Protein AF-A0A821CZV8-F1 (afdb_monomer_lite)

Sequence (102 aa):
IKAIRKKMVEIMTRDIAGSELKEVVNKLVPNSIGAEIEKACRSIYPLQNVNIRKVKVIKKPKFDVARLMEMHGESYSSVTVDDKGQRVERADGYEPPVQTSV

pLDDT: mean 80.22, std 18.53, range [39.25, 95.81]

Radius of gyration: 20.51 Å; chains: 1; bounding box: 50×30×46 Å

Secondary structure (DSSP, 8-state):
-HHHHHHHHHHHHHHHTT--HHHHHHHHTTTHHHHHHHHHHTTT----S--------SSPPPP-HHHHHHHHHTS-S--EE-TTS-EE---TT-PPPP----

Foldseek 3Di:
DVVLVVLLVVLVCVLPVPDDPLSVVVCQVVVVSQVVSQVVCVVPPHDDDRHDPDDDDPDDDPDDPVVVCVSVVVPDPQQPQDVVGDGDRDDDPDDDPDDDDD

Structure (mmCIF, N/CA/C/O backbone):
data_AF-A0A821CZV8-F1
#
_entry.id   AF-A0A821CZV8-F1
#
loop_
_atom_site.group_PDB
_atom_site.id
_atom_site.type_symbol
_atom_site.label_atom_id
_atom_site.label_alt_id
_atom_site.label_comp_id
_atom_site.label_asym_id
_atom_site.label_entity_id
_atom_site.label_seq_id
_atom_site.pdbx_PDB_ins_code
_atom_site.Cartn_x
_atom_site.Cartn_y
_atom_site.Cartn_z
_atom_site.occupancy
_atom_site.B_iso_or_equiv
_atom_site.auth_seq_id
_atom_site.auth_comp_id
_atom_site.auth_asym_id
_atom_site.auth_atom_id
_atom_site.pdbx_PDB_model_num
ATOM 1 N N . ILE A 1 1 ? -9.507 -5.706 18.336 1.00 88.38 1 ILE A N 1
ATOM 2 C CA . ILE A 1 1 ? -8.407 -6.254 17.487 1.00 88.38 1 ILE A CA 1
ATOM 3 C C . ILE A 1 1 ? -8.884 -6.716 16.102 1.00 88.38 1 ILE A C 1
ATOM 5 O O . ILE A 1 1 ? -8.346 -6.222 15.119 1.00 88.38 1 ILE A O 1
ATOM 9 N N . LYS A 1 2 ? -9.886 -7.610 15.976 1.00 95.44 2 LYS A N 1
ATOM 10 C CA . LYS A 1 2 ? -10.386 -8.077 14.657 1.00 95.44 2 LYS A CA 1
ATOM 11 C C . LYS A 1 2 ? -10.812 -6.927 13.727 1.00 95.44 2 LYS A C 1
ATOM 13 O O . LYS A 1 2 ? -10.418 -6.912 12.567 1.00 95.44 2 LYS A O 1
ATOM 18 N N . ALA A 1 3 ? -11.531 -5.936 14.259 1.00 94.88 3 ALA A N 1
ATOM 19 C CA . ALA A 1 3 ? -11.952 -4.753 13.505 1.00 94.88 3 ALA A CA 1
ATOM 20 C C . ALA A 1 3 ? -10.770 -3.909 12.983 1.00 94.88 3 ALA A C 1
ATOM 22 O O . ALA A 1 3 ? -10.791 -3.490 11.832 1.00 94.88 3 ALA A O 1
ATOM 23 N N . ILE A 1 4 ? -9.712 -3.733 13.788 1.00 94.88 4 ILE A N 1
ATOM 24 C CA . ILE A 1 4 ? -8.486 -3.016 13.386 1.00 94.88 4 ILE A CA 1
ATOM 25 C C . ILE A 1 4 ? -7.807 -3.756 12.231 1.00 94.88 4 ILE A C 1
ATOM 27 O O . ILE A 1 4 ? -7.544 -3.163 11.194 1.00 94.88 4 ILE A O 1
ATOM 31 N N . ARG A 1 5 ? -7.607 -5.077 12.364 1.00 95.06 5 ARG A N 1
ATOM 32 C CA . ARG A 1 5 ? -7.004 -5.900 11.302 1.00 95.06 5 ARG A CA 1
ATOM 33 C C . ARG A 1 5 ? -7.812 -5.853 10.004 1.00 95.06 5 ARG A C 1
ATOM 35 O O . ARG A 1 5 ? -7.222 -5.737 8.938 1.00 95.06 5 ARG A O 1
ATOM 42 N N . LYS A 1 6 ? -9.146 -5.898 10.095 1.00 95.81 6 LYS A N 1
ATOM 43 C CA . LYS A 1 6 ? -10.030 -5.760 8.929 1.00 95.81 6 LYS A CA 1
ATOM 44 C C . LYS A 1 6 ? -9.812 -4.414 8.230 1.00 95.81 6 LYS A C 1
ATOM 46 O O . LYS A 1 6 ? -9.600 -4.392 7.025 1.00 95.81 6 LYS A O 1
ATOM 51 N N . LYS A 1 7 ? -9.796 -3.317 8.994 1.00 95.06 7 LYS A N 1
ATOM 52 C CA . LYS A 1 7 ? -9.635 -1.959 8.456 1.00 95.06 7 LYS A CA 1
ATOM 53 C C . LYS A 1 7 ? -8.248 -1.723 7.848 1.00 95.06 7 LYS A C 1
ATOM 55 O O . LYS A 1 7 ? -8.146 -1.100 6.800 1.00 95.06 7 LYS A O 1
ATOM 60 N N . MET A 1 8 ? -7.197 -2.286 8.451 1.00 94.94 8 MET A N 1
ATOM 61 C CA . MET A 1 8 ? -5.840 -2.262 7.889 1.00 94.94 8 MET A CA 1
ATOM 62 C C . MET A 1 8 ? -5.785 -2.939 6.515 1.00 94.94 8 MET A C 1
ATOM 64 O O . MET A 1 8 ? -5.253 -2.364 5.573 1.00 94.94 8 MET A O 1
ATOM 68 N N . VAL A 1 9 ? -6.342 -4.150 6.389 1.00 95.62 9 VAL A N 1
ATOM 69 C CA . VAL A 1 9 ? -6.340 -4.896 5.117 1.00 95.62 9 VAL A CA 1
ATOM 70 C C . VAL A 1 9 ? -7.166 -4.182 4.053 1.00 95.62 9 VAL A C 1
ATOM 72 O O . VAL A 1 9 ? -6.757 -4.143 2.898 1.00 95.62 9 VAL A O 1
ATOM 75 N N . GLU A 1 10 ? -8.295 -3.591 4.431 1.00 95.50 10 GLU A N 1
ATOM 76 C CA . GLU A 1 10 ? -9.153 -2.847 3.510 1.00 95.50 10 GLU A CA 1
ATOM 77 C C . GLU A 1 10 ? -8.432 -1.640 2.891 1.00 95.50 10 GLU A C 1
ATOM 79 O O . GLU A 1 10 ? -8.422 -1.505 1.669 1.00 95.50 10 GLU A O 1
ATOM 84 N N . ILE A 1 11 ? -7.778 -0.812 3.715 1.00 95.00 11 ILE A N 1
ATOM 85 C CA . ILE A 1 11 ? -7.031 0.372 3.254 1.00 95.00 11 ILE A CA 1
ATOM 86 C C . ILE A 1 11 ? -5.831 -0.051 2.400 1.00 95.00 11 ILE A C 1
ATOM 88 O O . ILE A 1 11 ? -5.687 0.411 1.274 1.00 95.00 11 ILE A O 1
ATOM 92 N N . MET A 1 12 ? -5.028 -1.012 2.875 1.00 94.69 12 MET A N 1
ATOM 93 C CA . MET A 1 12 ? -3.880 -1.512 2.107 1.00 94.69 12 MET A CA 1
ATOM 94 C C . MET A 1 12 ? -4.294 -2.066 0.738 1.00 94.69 12 MET A C 1
ATOM 96 O O . MET A 1 12 ? -3.602 -1.851 -0.251 1.00 94.69 12 MET A O 1
ATOM 100 N N . THR A 1 13 ? -5.419 -2.783 0.669 1.00 94.62 13 THR A N 1
ATOM 101 C CA . THR A 1 13 ? -5.906 -3.356 -0.593 1.00 94.62 13 THR A CA 1
ATOM 102 C C . THR A 1 13 ? -6.391 -2.264 -1.538 1.00 94.62 13 THR A C 1
ATOM 104 O O . THR A 1 13 ? -6.057 -2.299 -2.719 1.00 94.62 13 THR A O 1
ATOM 107 N N . ARG A 1 14 ? -7.133 -1.278 -1.023 1.00 93.75 14 ARG A N 1
ATOM 108 C CA . ARG A 1 14 ? -7.634 -0.140 -1.803 1.00 93.75 14 ARG A CA 1
ATOM 109 C C . ARG A 1 14 ? -6.499 0.650 -2.453 1.00 93.75 14 ARG A C 1
ATOM 111 O O . ARG A 1 14 ? -6.585 0.961 -3.635 1.00 93.75 14 ARG A O 1
ATOM 118 N N . ASP A 1 15 ? -5.434 0.913 -1.702 1.00 90.56 15 ASP A N 1
ATOM 119 C CA . ASP A 1 15 ? -4.340 1.771 -2.163 1.00 90.56 15 ASP A CA 1
ATOM 120 C C . ASP A 1 15 ? -3.351 1.066 -3.092 1.00 90.56 15 ASP A C 1
ATOM 122 O O . ASP A 1 15 ? -2.653 1.737 -3.854 1.00 90.56 15 ASP A O 1
ATOM 126 N N . ILE A 1 16 ? -3.249 -0.264 -3.011 1.00 91.75 16 ILE A N 1
ATOM 127 C CA . ILE A 1 16 ? -2.255 -1.045 -3.760 1.00 91.75 16 ILE A CA 1
ATOM 128 C C . ILE A 1 16 ? -2.869 -1.728 -4.987 1.00 91.75 16 ILE A C 1
ATOM 130 O O . ILE A 1 16 ? -2.191 -1.840 -6.002 1.00 91.75 16 ILE A O 1
ATOM 134 N N . ALA A 1 17 ? -4.128 -2.180 -4.939 1.00 90.44 17 ALA A N 1
ATOM 135 C CA . ALA A 1 17 ? -4.691 -3.043 -5.986 1.00 90.44 17 ALA A CA 1
ATOM 136 C C . ALA A 1 17 ? -4.743 -2.399 -7.384 1.00 90.44 17 ALA A C 1
ATOM 138 O O . ALA A 1 17 ? -4.656 -3.119 -8.375 1.00 90.44 17 ALA A O 1
ATOM 139 N N . GLY A 1 18 ? -4.882 -1.073 -7.465 1.00 86.44 18 GLY A N 1
ATOM 140 C CA . GLY A 1 18 ? -4.909 -0.328 -8.729 1.00 86.44 18 GLY A CA 1
ATOM 141 C C . GLY A 1 18 ? -3.589 0.347 -9.105 1.00 86.44 18 GLY A C 1
ATOM 142 O O . GLY A 1 18 ? -3.516 0.949 -10.169 1.00 86.44 18 GLY A O 1
ATOM 143 N N . SER A 1 19 ? -2.570 0.275 -8.247 1.00 89.88 19 SER A N 1
ATOM 144 C CA . SER A 1 19 ? -1.328 1.027 -8.421 1.00 89.88 19 SER A CA 1
ATOM 145 C C . SER A 1 19 ? -0.224 0.187 -9.047 1.00 89.88 19 SER A C 1
ATOM 147 O O . SER A 1 19 ? -0.036 -0.989 -8.726 1.00 89.88 19 SER A O 1
ATOM 149 N N . GLU A 1 20 ? 0.566 0.824 -9.905 1.00 89.06 20 GLU A N 1
ATOM 150 C CA . GLU A 1 20 ? 1.782 0.228 -10.444 1.00 89.06 20 GLU A CA 1
ATOM 151 C C . GLU A 1 20 ? 2.939 0.287 -9.431 1.00 89.06 20 GLU A C 1
ATOM 153 O O . GLU A 1 20 ? 2.905 1.038 -8.455 1.00 89.06 20 GLU A O 1
ATOM 158 N N . LEU A 1 21 ? 4.005 -0.488 -9.657 1.00 87.69 21 LEU A N 1
ATOM 159 C CA . LEU A 1 21 ? 5.142 -0.592 -8.737 1.00 87.69 21 LEU A CA 1
ATOM 160 C C . LEU A 1 21 ? 5.762 0.775 -8.393 1.00 87.69 21 LEU A C 1
ATOM 162 O O . LEU A 1 21 ? 6.096 1.005 -7.232 1.00 87.69 21 LEU 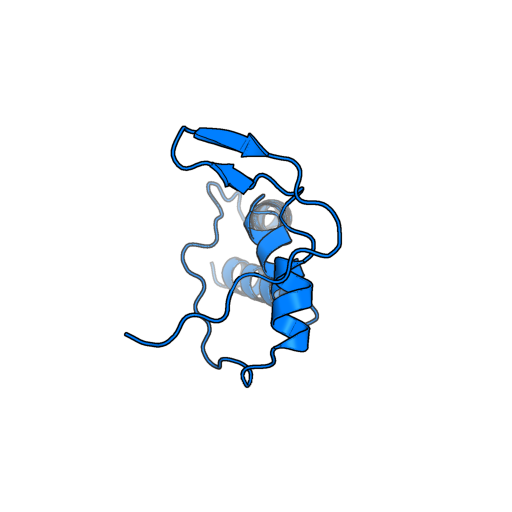A O 1
ATOM 166 N N . LYS A 1 22 ? 5.862 1.688 -9.367 1.00 87.50 22 LYS A N 1
ATOM 167 C CA . LYS A 1 22 ? 6.375 3.055 -9.174 1.00 87.50 22 LYS A CA 1
ATOM 168 C C . LYS A 1 22 ? 5.541 3.837 -8.155 1.00 87.50 22 LYS A C 1
ATOM 170 O O . LYS A 1 22 ? 6.076 4.394 -7.200 1.00 87.50 22 LYS A O 1
ATOM 175 N N . GLU A 1 23 ? 4.219 3.813 -8.301 1.00 90.38 23 GLU A N 1
ATOM 176 C CA . GLU A 1 23 ? 3.303 4.486 -7.378 1.00 90.38 23 GLU A CA 1
ATOM 177 C C . GLU A 1 23 ? 3.313 3.859 -5.984 1.00 90.38 23 GLU A C 1
ATOM 179 O O . GLU A 1 23 ? 3.267 4.573 -4.982 1.00 90.38 23 GLU A O 1
ATOM 184 N N . VAL A 1 24 ? 3.395 2.526 -5.904 1.00 91.69 24 VAL A N 1
ATOM 185 C CA . VAL A 1 24 ? 3.483 1.818 -4.622 1.00 91.69 24 VAL A CA 1
ATOM 186 C C . VAL A 1 24 ? 4.721 2.282 -3.856 1.00 91.69 24 VAL A C 1
ATOM 188 O O . VAL A 1 24 ? 4.615 2.611 -2.677 1.00 91.69 24 VAL A O 1
ATOM 191 N N . VAL A 1 25 ? 5.879 2.384 -4.514 1.00 90.56 25 VAL A N 1
ATOM 192 C CA . VAL A 1 25 ? 7.112 2.884 -3.885 1.00 90.56 25 VAL A CA 1
ATOM 193 C C . VAL A 1 25 ? 6.943 4.333 -3.414 1.00 90.56 25 VAL A C 1
ATOM 195 O O . VAL A 1 25 ? 7.278 4.637 -2.269 1.00 90.56 25 VAL A O 1
ATOM 198 N N . ASN A 1 26 ? 6.330 5.199 -4.226 1.00 91.56 26 ASN A N 1
ATOM 199 C CA . ASN A 1 26 ? 6.077 6.598 -3.863 1.00 91.56 26 ASN A CA 1
ATOM 200 C C . ASN A 1 26 ? 5.163 6.760 -2.636 1.00 91.56 26 ASN A C 1
ATOM 202 O O . ASN A 1 26 ? 5.308 7.727 -1.895 1.00 91.56 26 ASN A O 1
ATOM 206 N N . LYS A 1 27 ? 4.249 5.814 -2.380 1.00 92.62 27 LYS A N 1
ATOM 207 C CA . LYS A 1 27 ? 3.420 5.782 -1.158 1.00 92.62 27 LYS A CA 1
ATOM 208 C C . LYS A 1 27 ? 4.185 5.238 0.056 1.00 92.62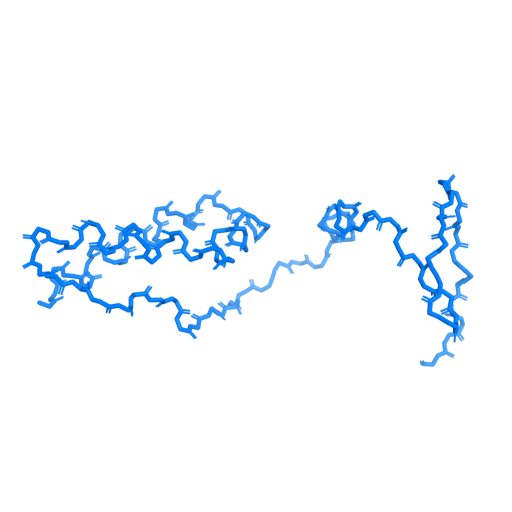 27 LYS A C 1
ATOM 210 O O . LYS A 1 27 ? 3.939 5.654 1.190 1.00 92.62 27 LYS A O 1
ATOM 215 N N . LEU A 1 28 ? 5.121 4.312 -0.168 1.00 92.88 28 LEU A N 1
ATOM 216 C CA . LEU A 1 28 ? 5.909 3.677 0.891 1.00 92.88 28 LEU A CA 1
ATOM 217 C C . LEU A 1 28 ? 6.987 4.598 1.474 1.00 92.88 28 LEU A C 1
ATOM 219 O O . LEU A 1 28 ? 7.184 4.567 2.686 1.00 92.88 28 LEU A O 1
ATOM 223 N N . VAL A 1 29 ? 7.649 5.424 0.654 1.00 91.06 29 VAL A N 1
ATOM 224 C CA . VAL A 1 29 ? 8.718 6.343 1.103 1.00 91.06 29 VAL A CA 1
ATOM 225 C C . VAL A 1 29 ? 8.253 7.290 2.224 1.00 91.06 29 VAL A C 1
ATOM 227 O O . VAL A 1 29 ? 8.898 7.315 3.271 1.00 91.06 29 VAL A O 1
ATOM 230 N N . PRO A 1 30 ? 7.128 8.017 2.085 1.00 93.44 30 PRO A N 1
ATOM 231 C CA . PRO A 1 30 ? 6.595 8.849 3.162 1.00 93.44 30 PRO A CA 1
ATOM 232 C C . PRO A 1 30 ? 5.713 8.076 4.160 1.00 93.44 30 PRO A C 1
ATOM 234 O O . PRO A 1 30 ? 5.159 8.687 5.069 1.00 93.44 30 PRO A O 1
ATOM 237 N N . ASN A 1 31 ? 5.540 6.756 4.003 1.00 92.44 31 ASN A N 1
ATOM 238 C CA . ASN A 1 31 ? 4.636 5.926 4.811 1.00 92.44 31 ASN A CA 1
ATOM 239 C C . ASN A 1 31 ? 3.178 6.450 4.855 1.00 92.44 31 ASN A C 1
ATOM 241 O O . ASN A 1 31 ? 2.530 6.437 5.906 1.00 92.44 31 ASN A O 1
ATOM 245 N N . SER A 1 32 ? 2.631 6.892 3.713 1.00 93.12 32 SER A N 1
ATOM 246 C CA . SER A 1 32 ? 1.283 7.489 3.642 1.00 93.12 32 SER A CA 1
ATOM 247 C C . SER A 1 32 ? 0.172 6.517 4.061 1.00 93.12 32 SER A C 1
ATOM 249 O O . SER A 1 32 ? -0.750 6.896 4.783 1.00 93.12 32 SER A O 1
ATOM 251 N N . ILE A 1 33 ? 0.313 5.239 3.695 1.00 94.31 33 ILE A N 1
ATOM 252 C CA . ILE A 1 33 ? -0.620 4.159 4.054 1.00 94.31 33 ILE A CA 1
ATOM 253 C C . ILE A 1 33 ? -0.672 3.967 5.580 1.00 94.31 33 ILE A C 1
ATOM 255 O O . ILE A 1 33 ? -1.742 3.776 6.158 1.00 94.31 33 ILE A O 1
ATOM 259 N N . GLY A 1 34 ? 0.480 4.037 6.259 1.00 94.56 34 GLY A N 1
ATOM 260 C CA . GLY A 1 34 ? 0.550 3.920 7.718 1.00 94.56 34 GLY A CA 1
ATOM 261 C C . GLY A 1 34 ? -0.195 5.055 8.423 1.00 94.56 34 GLY A C 1
ATOM 262 O O . GLY A 1 34 ? -0.980 4.801 9.339 1.00 94.56 34 GLY A O 1
ATOM 263 N N . ALA A 1 35 ? -0.017 6.286 7.935 1.00 93.81 35 ALA A N 1
ATOM 264 C CA . ALA A 1 35 ? -0.709 7.465 8.450 1.00 93.81 35 ALA A CA 1
ATOM 265 C C . ALA A 1 35 ? -2.234 7.397 8.230 1.00 93.81 35 ALA A C 1
ATOM 267 O O . ALA A 1 35 ? -3.014 7.744 9.123 1.00 93.81 35 ALA A O 1
ATOM 268 N N . GLU A 1 36 ? -2.686 6.902 7.073 1.00 94.38 36 GLU A N 1
ATOM 269 C CA . GLU A 1 36 ? -4.116 6.718 6.804 1.00 94.38 36 GLU A CA 1
ATOM 270 C C . GLU A 1 36 ? -4.741 5.662 7.726 1.00 94.38 36 GLU A C 1
ATOM 272 O O . GLU A 1 36 ? -5.823 5.879 8.283 1.00 94.38 36 GLU A O 1
ATOM 277 N N . ILE A 1 37 ? -4.040 4.549 7.964 1.00 95.69 37 ILE A N 1
ATOM 278 C CA . ILE A 1 37 ? -4.477 3.510 8.904 1.00 95.69 37 ILE A CA 1
ATOM 279 C C . ILE A 1 37 ? -4.615 4.073 10.322 1.00 95.69 37 ILE A C 1
ATOM 281 O O . ILE A 1 37 ? -5.607 3.777 10.996 1.00 95.69 37 ILE A O 1
ATOM 285 N N . GLU A 1 38 ? -3.657 4.882 10.781 1.00 94.94 38 GLU A N 1
ATOM 286 C CA . GLU A 1 38 ? -3.700 5.508 12.105 1.00 94.94 38 GLU A CA 1
ATOM 287 C C . GLU A 1 38 ? -4.940 6.401 12.253 1.00 94.94 38 GLU A C 1
ATOM 289 O O . GLU A 1 38 ? -5.722 6.244 13.199 1.00 94.94 38 GLU A O 1
ATOM 294 N N . LYS A 1 39 ? -5.191 7.267 11.262 1.00 94.00 39 LYS A N 1
ATOM 295 C CA . LYS A 1 39 ? -6.371 8.141 11.222 1.00 94.00 39 LYS A CA 1
ATOM 296 C C . LYS A 1 39 ? -7.674 7.339 11.209 1.00 94.00 39 LYS A C 1
ATOM 298 O O . LYS A 1 39 ? -8.588 7.623 11.983 1.00 94.00 39 LYS A O 1
ATOM 303 N N . ALA A 1 40 ? -7.766 6.319 10.359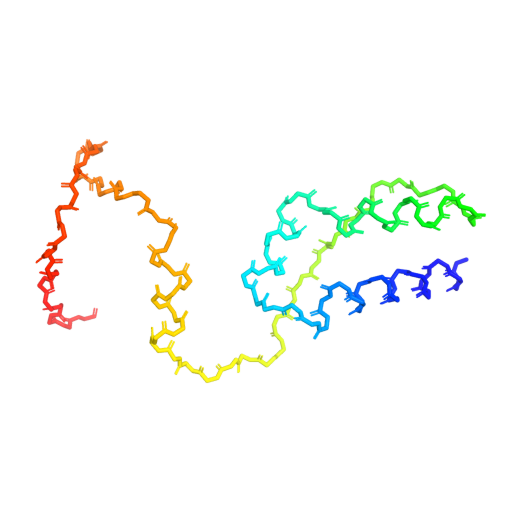 1.00 94.44 40 ALA A N 1
ATOM 304 C CA . ALA A 1 40 ? -8.978 5.526 10.183 1.00 94.44 40 ALA A CA 1
ATOM 305 C C . ALA A 1 40 ? -9.295 4.623 11.388 1.00 94.44 40 ALA A C 1
ATOM 307 O O . ALA A 1 40 ? -10.471 4.332 11.652 1.00 94.44 40 ALA A O 1
ATOM 308 N N . CYS A 1 41 ? -8.274 4.167 12.119 1.00 95.31 41 CYS A N 1
ATOM 309 C CA . CYS A 1 41 ? -8.431 3.309 13.293 1.00 95.31 41 CYS A CA 1
ATOM 310 C C . CYS A 1 41 ? -8.657 4.085 14.596 1.00 95.31 41 CYS A C 1
ATOM 312 O O . CYS A 1 41 ? -9.136 3.479 15.554 1.00 95.31 41 CYS A O 1
ATOM 314 N N . ARG A 1 42 ? -8.425 5.406 14.622 1.00 93.25 42 ARG A N 1
ATOM 315 C CA . ARG A 1 42 ? -8.598 6.264 15.811 1.00 93.25 42 ARG A CA 1
ATOM 316 C C . ARG A 1 42 ? -10.002 6.210 16.424 1.00 93.25 42 ARG A C 1
ATOM 318 O O . ARG A 1 42 ? -10.138 6.347 17.631 1.00 93.25 42 ARG A O 1
ATOM 325 N N . SER A 1 43 ? -11.029 5.939 15.612 1.00 92.69 43 SER A N 1
ATOM 326 C CA . SER A 1 43 ? -12.414 5.725 16.073 1.00 92.69 43 SER A CA 1
ATOM 327 C C . SER A 1 43 ? -12.622 4.412 16.841 1.00 92.69 43 SER A C 1
ATOM 329 O O . SER A 1 43 ? -13.613 4.286 17.552 1.00 92.69 43 SER A O 1
ATOM 331 N N . ILE A 1 44 ? -11.741 3.424 16.669 1.00 94.56 44 ILE A N 1
ATOM 332 C CA . ILE A 1 44 ? -11.827 2.115 17.331 1.00 94.56 44 ILE A CA 1
ATOM 333 C C . ILE A 1 44 ? -10.877 2.088 18.528 1.00 94.56 44 ILE A C 1
ATOM 335 O O . ILE A 1 44 ? -11.271 1.709 19.626 1.00 94.56 44 ILE A O 1
ATOM 339 N N . TYR A 1 45 ? -9.611 2.434 18.294 1.00 94.69 45 TYR A N 1
ATOM 340 C CA . TYR A 1 45 ? -8.567 2.470 19.309 1.00 94.69 45 TYR A CA 1
ATOM 341 C C . TYR A 1 45 ? -7.404 3.346 18.817 1.00 94.69 45 TYR A C 1
ATOM 343 O O . TYR A 1 45 ? -7.030 3.230 17.645 1.00 94.69 45 TYR A O 1
ATOM 351 N N . PRO A 1 46 ? -6.805 4.197 19.666 1.00 94.56 46 PRO A N 1
ATOM 352 C CA . PRO A 1 46 ? -5.645 4.991 19.276 1.00 94.56 46 PRO A CA 1
ATOM 353 C C . PRO A 1 46 ? -4.438 4.080 19.012 1.00 94.56 46 PRO A C 1
ATOM 355 O O . PRO A 1 46 ? -3.986 3.353 19.894 1.00 94.56 46 PRO A O 1
ATOM 358 N N . LEU A 1 47 ? -3.923 4.106 17.784 1.00 94.00 47 LEU A N 1
ATOM 359 C CA . LEU A 1 47 ? -2.713 3.382 17.396 1.00 94.00 47 LEU A CA 1
ATOM 360 C C . LEU A 1 47 ? -1.519 4.338 17.398 1.00 94.00 47 LEU A C 1
ATOM 362 O O . LEU A 1 47 ? -1.676 5.518 17.113 1.00 94.00 47 LEU A O 1
ATOM 366 N N . GLN A 1 48 ? -0.335 3.814 17.703 1.00 93.00 48 GLN A N 1
ATOM 367 C CA . GLN A 1 48 ? 0.940 4.522 17.591 1.00 93.00 48 GLN A CA 1
ATOM 368 C C . GLN A 1 48 ? 1.919 3.650 16.803 1.00 93.00 48 GLN A C 1
ATOM 370 O O . GLN A 1 48 ? 1.834 2.421 16.869 1.00 93.00 48 GLN A O 1
ATOM 375 N N . ASN A 1 49 ? 2.857 4.279 16.090 1.00 92.75 49 ASN A N 1
ATOM 376 C CA . ASN A 1 49 ? 3.916 3.605 15.328 1.00 92.75 49 ASN A CA 1
ATOM 377 C C . ASN A 1 49 ? 3.381 2.598 14.293 1.00 92.75 49 ASN A C 1
ATOM 379 O O . ASN A 1 49 ? 3.759 1.425 14.285 1.00 92.75 49 ASN A O 1
ATOM 383 N N . VAL A 1 50 ? 2.490 3.052 13.408 1.00 95.00 50 VAL A N 1
ATOM 384 C CA . VAL A 1 50 ? 1.954 2.223 12.320 1.00 95.00 50 VAL A CA 1
ATOM 385 C C . VAL A 1 50 ? 2.870 2.303 11.098 1.00 95.00 50 VAL A C 1
ATOM 387 O O . VAL A 1 50 ? 2.991 3.345 10.455 1.00 95.00 50 VAL A O 1
ATOM 390 N N . ASN A 1 51 ? 3.509 1.186 10.750 1.00 94.25 51 ASN A N 1
ATOM 391 C CA . ASN A 1 51 ? 4.389 1.087 9.588 1.00 94.25 51 ASN A CA 1
ATOM 392 C C . ASN A 1 51 ? 4.226 -0.242 8.837 1.00 94.25 51 ASN A C 1
ATOM 394 O O . ASN A 1 51 ? 3.753 -1.251 9.368 1.00 94.25 51 ASN A O 1
ATOM 398 N N . ILE A 1 52 ? 4.648 -0.246 7.572 1.00 94.50 52 ILE A N 1
ATOM 399 C CA . ILE A 1 52 ? 4.739 -1.466 6.771 1.00 94.50 52 ILE A CA 1
ATOM 400 C C . ILE A 1 52 ? 6.095 -2.113 7.044 1.00 94.50 52 ILE A C 1
ATOM 402 O O . ILE A 1 52 ? 7.136 -1.641 6.599 1.00 94.50 52 ILE A O 1
ATOM 406 N N . ARG A 1 53 ? 6.087 -3.220 7.792 1.00 94.19 53 ARG A N 1
ATOM 407 C CA . ARG A 1 53 ? 7.325 -3.877 8.240 1.00 94.19 53 ARG A CA 1
ATOM 408 C C . ARG A 1 53 ? 8.046 -4.665 7.144 1.00 94.19 53 ARG A C 1
ATOM 410 O O . ARG A 1 53 ? 9.257 -4.849 7.220 1.00 94.19 53 ARG A O 1
ATOM 417 N N . LYS A 1 54 ? 7.310 -5.201 6.168 1.00 93.25 54 LYS A N 1
ATOM 418 C CA . LYS A 1 54 ? 7.877 -6.012 5.086 1.00 93.25 54 LYS A CA 1
ATOM 419 C C . LYS A 1 54 ? 6.973 -5.987 3.863 1.00 93.25 54 LYS A C 1
ATOM 421 O O . LYS A 1 54 ? 5.788 -6.286 3.973 1.00 93.25 54 LYS A O 1
ATOM 426 N N . VAL A 1 55 ? 7.564 -5.730 2.702 1.00 92.94 55 VAL A N 1
ATOM 427 C CA . VAL A 1 55 ? 6.929 -5.912 1.393 1.00 92.94 55 VAL A CA 1
ATOM 428 C C . VAL A 1 55 ? 7.669 -7.030 0.666 1.00 92.94 55 VAL A C 1
ATOM 430 O O . VAL A 1 55 ? 8.897 -7.089 0.692 1.00 92.94 55 VAL A O 1
ATOM 433 N N . LYS A 1 56 ? 6.930 -7.962 0.057 1.00 93.12 56 LYS A N 1
ATOM 434 C CA . LYS A 1 56 ? 7.500 -9.059 -0.732 1.00 93.12 56 LYS A CA 1
ATOM 435 C C . LYS A 1 56 ? 6.804 -9.124 -2.082 1.00 93.12 56 LYS A C 1
ATOM 437 O O . LYS A 1 56 ? 5.586 -9.253 -2.143 1.00 93.12 56 LYS A O 1
ATOM 442 N N . VAL A 1 57 ? 7.590 -9.117 -3.152 1.00 91.81 57 VAL A N 1
ATOM 443 C CA . VAL A 1 57 ? 7.094 -9.422 -4.495 1.00 91.81 57 VAL A CA 1
ATOM 444 C C . VAL A 1 57 ? 6.935 -10.937 -4.607 1.00 91.81 57 VAL A C 1
ATOM 446 O O . VAL A 1 57 ? 7.914 -11.674 -4.490 1.00 91.81 57 VAL A O 1
ATOM 449 N N . ILE A 1 58 ? 5.699 -11.408 -4.782 1.00 91.38 58 ILE A N 1
ATOM 450 C CA . ILE A 1 58 ? 5.399 -12.844 -4.909 1.00 91.38 58 ILE A CA 1
ATOM 451 C C . ILE A 1 58 ? 5.652 -13.305 -6.343 1.00 91.38 58 ILE A C 1
ATOM 453 O O . ILE A 1 58 ? 6.373 -14.273 -6.570 1.00 91.38 58 ILE A O 1
ATOM 457 N N . LYS A 1 59 ? 5.082 -12.585 -7.311 1.00 90.94 59 LYS A N 1
ATOM 458 C CA . LYS A 1 59 ? 5.208 -12.871 -8.736 1.00 90.94 59 LYS A CA 1
ATOM 459 C C . LYS A 1 59 ? 5.849 -11.673 -9.414 1.00 90.94 59 LYS A C 1
ATOM 461 O O . LYS A 1 59 ? 5.283 -10.584 -9.407 1.00 90.94 59 LYS A O 1
ATOM 466 N N . LYS A 1 60 ? 7.043 -11.877 -9.966 1.00 86.31 60 LYS A N 1
ATOM 467 C CA . LYS A 1 60 ? 7.704 -10.856 -10.778 1.00 86.31 60 LYS A CA 1
ATOM 468 C C . LYS A 1 60 ? 7.040 -10.823 -12.161 1.00 86.31 60 LYS A C 1
ATOM 470 O O . LYS A 1 60 ? 6.740 -11.898 -12.693 1.00 86.31 60 LYS A O 1
ATOM 475 N N . PRO A 1 61 ? 6.778 -9.637 -12.735 1.00 87.31 61 PRO A N 1
ATOM 476 C CA . PRO A 1 61 ? 6.365 -9.544 -14.129 1.00 87.31 61 PRO A CA 1
ATOM 477 C C . PRO A 1 61 ? 7.478 -10.086 -15.035 1.00 87.31 61 PRO A C 1
ATOM 479 O O . PRO A 1 61 ? 8.634 -10.202 -14.616 1.00 87.31 61 PRO A O 1
ATOM 482 N N . LYS A 1 62 ? 7.128 -10.438 -16.278 1.00 88.31 62 LYS A N 1
ATOM 483 C CA . LYS A 1 62 ? 8.147 -10.755 -17.284 1.00 88.31 62 LYS A CA 1
ATOM 484 C C . LYS A 1 62 ? 9.047 -9.534 -17.465 1.00 88.31 62 LYS A C 1
ATOM 486 O O . LYS A 1 62 ? 8.570 -8.405 -17.386 1.00 88.31 62 LYS A O 1
ATOM 491 N N . PHE A 1 63 ? 10.336 -9.785 -17.658 1.00 86.38 63 PHE A N 1
ATOM 492 C CA . PHE A 1 63 ? 11.297 -8.717 -17.871 1.00 86.38 63 PHE A CA 1
ATOM 493 C C . PHE A 1 63 ? 10.970 -7.988 -19.175 1.00 86.38 63 PHE A C 1
ATOM 495 O O . PHE A 1 63 ? 10.858 -8.624 -20.222 1.00 86.38 63 PHE A O 1
ATOM 502 N N . ASP A 1 64 ? 10.789 -6.677 -19.076 1.00 87.88 64 ASP A N 1
ATOM 503 C CA . ASP A 1 64 ? 10.483 -5.787 -20.187 1.00 87.88 64 ASP A CA 1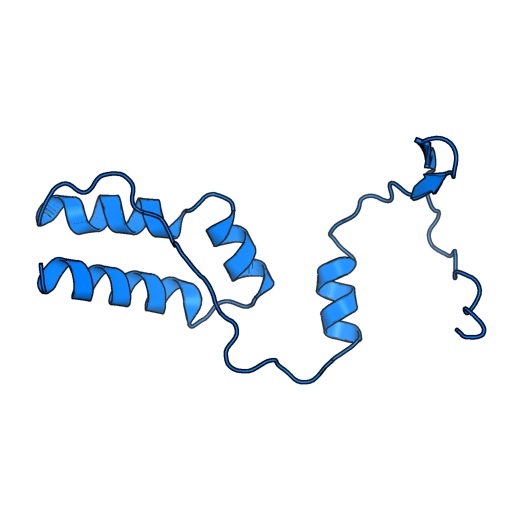
ATOM 504 C C . ASP A 1 64 ? 11.429 -4.588 -20.104 1.00 87.88 64 ASP A C 1
ATOM 506 O O . ASP A 1 64 ? 11.436 -3.851 -19.114 1.00 87.88 64 ASP A O 1
ATOM 510 N N . VAL A 1 65 ? 12.259 -4.436 -21.135 1.00 87.00 65 VAL A N 1
ATOM 511 C CA . VAL A 1 65 ? 13.278 -3.386 -21.214 1.00 87.00 65 VAL A CA 1
ATOM 512 C C . VAL A 1 65 ? 12.627 -2.010 -21.336 1.00 87.00 65 VAL A C 1
ATOM 514 O O . VAL A 1 65 ? 13.125 -1.066 -20.731 1.00 87.00 65 VAL A O 1
ATOM 517 N N . ALA A 1 66 ? 11.496 -1.888 -22.038 1.00 86.94 66 ALA A N 1
ATOM 518 C CA . ALA A 1 66 ? 10.813 -0.607 -22.203 1.00 86.94 66 ALA A CA 1
ATOM 519 C C . ALA A 1 66 ? 10.297 -0.088 -20.853 1.00 86.94 66 ALA A C 1
ATOM 521 O O . ALA A 1 66 ? 10.605 1.033 -20.452 1.00 86.94 66 ALA A O 1
ATOM 522 N N . ARG A 1 67 ? 9.615 -0.954 -20.094 1.00 84.19 67 ARG A N 1
ATOM 523 C CA . ARG A 1 67 ? 9.111 -0.637 -18.748 1.00 84.19 67 ARG A CA 1
ATOM 524 C C . ARG A 1 67 ? 10.235 -0.367 -17.746 1.00 84.19 67 ARG A C 1
ATOM 526 O O . ARG A 1 67 ? 10.078 0.438 -16.834 1.00 84.19 67 ARG A O 1
ATOM 533 N N . LEU A 1 68 ? 11.383 -1.029 -17.899 1.00 84.19 68 LEU A N 1
ATOM 534 C CA . LEU A 1 68 ? 12.561 -0.749 -17.080 1.00 84.19 68 LEU A CA 1
ATOM 535 C C . LEU A 1 68 ? 13.122 0.648 -17.371 1.00 84.19 68 LEU A C 1
ATOM 537 O O . LEU A 1 68 ? 13.372 1.408 -16.437 1.00 84.19 68 LEU A O 1
ATOM 541 N N . MET A 1 69 ? 13.296 0.992 -18.647 1.00 86.06 69 MET A N 1
ATOM 542 C CA . MET A 1 69 ? 13.811 2.301 -19.048 1.00 86.06 69 MET A CA 1
ATOM 543 C C . MET A 1 69 ? 12.865 3.436 -18.654 1.00 86.06 69 MET A C 1
ATOM 545 O O . MET A 1 69 ? 13.342 4.494 -18.275 1.00 86.06 69 MET A O 1
ATOM 549 N N . GLU A 1 70 ? 11.550 3.215 -18.630 1.00 84.38 70 GLU A N 1
ATOM 550 C CA . GLU A 1 70 ? 10.588 4.186 -18.090 1.00 84.38 70 GLU A CA 1
ATOM 551 C C . GLU A 1 70 ? 10.781 4.425 -16.580 1.00 84.38 70 GLU A C 1
ATOM 553 O O . GLU A 1 70 ? 10.802 5.563 -16.112 1.00 84.38 70 GLU A O 1
ATOM 558 N N . MET A 1 71 ? 10.980 3.361 -15.794 1.00 81.69 71 MET A N 1
ATOM 559 C CA . MET A 1 71 ? 11.214 3.494 -14.349 1.00 81.69 71 MET A CA 1
ATOM 560 C C . MET A 1 71 ? 12.564 4.149 -14.019 1.00 81.69 71 MET A C 1
ATOM 562 O O . MET A 1 71 ? 12.665 4.864 -13.022 1.00 81.69 71 MET A O 1
ATOM 566 N N . HIS A 1 72 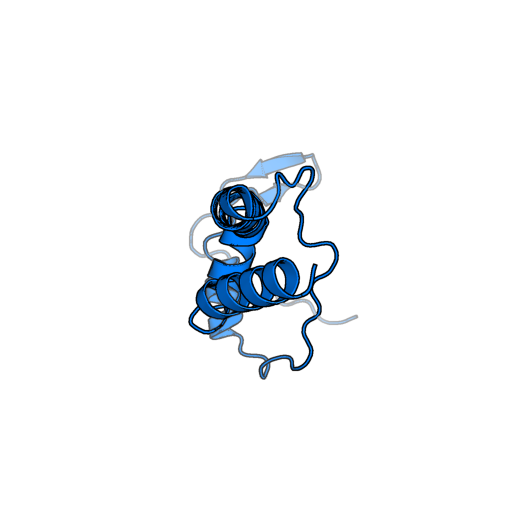? 13.598 3.903 -14.829 1.00 82.12 72 HIS A N 1
ATOM 567 C CA . HIS A 1 72 ? 14.951 4.428 -14.612 1.00 82.12 72 HIS A CA 1
ATOM 568 C C . HIS A 1 72 ? 15.239 5.749 -15.342 1.00 82.12 72 HIS A C 1
ATOM 570 O O . HIS A 1 72 ? 16.146 6.470 -14.931 1.00 82.12 72 HIS A O 1
ATOM 576 N N . GLY A 1 73 ? 14.471 6.090 -16.378 1.00 70.56 73 GLY A N 1
ATOM 577 C CA . GLY A 1 73 ? 14.699 7.249 -17.244 1.00 70.56 73 GLY A CA 1
ATOM 578 C C . GLY A 1 73 ? 14.356 8.591 -16.603 1.00 70.56 73 GLY A C 1
ATOM 579 O O . GLY A 1 73 ? 14.940 9.605 -16.960 1.00 70.56 73 GLY A O 1
ATOM 580 N N . GLU A 1 74 ? 13.474 8.605 -15.602 1.00 60.03 74 GLU A N 1
ATOM 581 C CA . GLU A 1 74 ? 13.072 9.839 -14.908 1.00 60.03 74 GLU A CA 1
ATOM 582 C C . GLU A 1 74 ? 13.795 10.056 -13.568 1.00 60.03 74 GLU A C 1
ATOM 584 O O . GLU A 1 74 ? 13.597 11.077 -12.913 1.00 60.03 74 GLU A O 1
ATOM 589 N N . SER A 1 75 ? 14.633 9.108 -13.130 1.00 50.16 75 SER A N 1
ATOM 590 C CA . SER A 1 75 ? 15.193 9.104 -11.767 1.00 50.16 75 SER A CA 1
ATOM 591 C C . SER A 1 75 ? 16.681 9.408 -11.682 1.00 50.16 75 SER A C 1
ATOM 593 O O . SER A 1 75 ? 17.290 9.095 -10.669 1.00 50.16 75 SER A O 1
ATOM 595 N N . TYR A 1 76 ? 17.263 10.054 -12.687 1.00 44.94 76 TYR A N 1
ATOM 596 C CA . TYR A 1 76 ? 18.492 10.815 -12.509 1.00 44.94 76 TYR A CA 1
ATOM 597 C C . TYR A 1 76 ? 18.468 11.981 -13.493 1.00 44.94 76 TYR A C 1
ATOM 599 O O . TYR A 1 76 ? 18.751 11.815 -14.675 1.00 44.94 76 TYR A O 1
ATOM 607 N N . SER A 1 77 ? 18.246 13.196 -12.978 1.00 44.97 77 SER A N 1
ATOM 608 C CA . SER A 1 77 ? 19.098 14.299 -13.425 1.00 44.97 77 SER A CA 1
ATOM 609 C C . SER A 1 77 ? 20.510 13.726 -13.472 1.00 44.97 77 SER A C 1
ATOM 611 O O . SER A 1 77 ? 20.986 13.203 -12.462 1.00 44.97 77 SER A O 1
ATOM 613 N N . SER A 1 78 ? 21.088 13.672 -14.666 1.00 42.12 78 SER A N 1
ATOM 614 C CA . SER A 1 78 ? 22.376 13.060 -14.942 1.00 42.12 78 SER A CA 1
ATOM 615 C C . SER A 1 78 ? 23.422 13.599 -13.968 1.00 42.12 78 SER A C 1
ATOM 617 O O . SER A 1 78 ? 24.008 14.658 -14.179 1.00 42.12 78 SER A O 1
ATOM 619 N N . VAL A 1 79 ? 23.659 12.879 -12.880 1.00 43.78 79 VAL A N 1
ATOM 620 C CA . VAL A 1 79 ? 24.880 13.015 -12.102 1.00 43.78 79 VAL A CA 1
ATOM 621 C C . VAL A 1 79 ? 25.686 11.784 -12.453 1.00 43.78 79 VAL A C 1
ATOM 623 O O . VAL A 1 79 ? 25.738 10.800 -11.721 1.00 43.78 79 VAL A O 1
ATOM 626 N N . THR A 1 80 ? 26.268 11.822 -13.649 1.00 45.31 80 THR A N 1
ATOM 627 C CA . THR A 1 80 ? 27.465 11.037 -13.905 1.00 45.31 80 THR A CA 1
ATOM 628 C C . THR A 1 80 ? 28.563 11.626 -13.052 1.00 45.31 80 THR A C 1
ATOM 630 O O . THR A 1 80 ? 28.917 12.792 -13.213 1.00 45.31 80 THR A O 1
ATOM 633 N N . VAL A 1 81 ? 29.029 10.835 -12.102 1.00 47.09 81 VAL A N 1
ATOM 634 C CA . VAL A 1 81 ? 30.202 11.149 -11.304 1.00 47.09 81 VAL A CA 1
ATOM 635 C C . VAL A 1 81 ? 31.394 10.562 -12.056 1.00 47.09 81 VAL A C 1
ATOM 637 O O . VAL A 1 81 ? 31.344 9.388 -12.424 1.00 47.09 81 VAL A O 1
ATOM 640 N N . ASP A 1 82 ? 32.415 11.363 -12.355 1.00 46.78 82 ASP A N 1
ATOM 641 C CA . ASP A 1 82 ? 33.679 10.828 -12.874 1.00 46.78 82 ASP A CA 1
ATOM 642 C C . ASP A 1 82 ? 34.379 9.952 -11.808 1.00 46.78 82 ASP A C 1
ATOM 644 O O . ASP A 1 82 ? 33.996 9.964 -10.635 1.00 46.78 82 ASP A O 1
ATOM 648 N N . ASP A 1 83 ? 35.440 9.220 -12.173 1.00 53.34 83 ASP A N 1
ATOM 649 C CA . ASP A 1 83 ? 36.261 8.425 -11.231 1.00 53.34 83 ASP A CA 1
ATOM 650 C C . ASP A 1 83 ? 36.886 9.265 -10.085 1.00 53.34 83 ASP A C 1
ATOM 652 O O . ASP A 1 83 ? 37.586 8.734 -9.221 1.00 53.34 83 ASP A O 1
ATOM 656 N N . LYS A 1 84 ? 36.646 10.585 -10.055 1.00 48.91 84 LYS A N 1
ATOM 657 C CA . LYS A 1 84 ? 37.140 11.548 -9.065 1.00 48.91 84 LYS A CA 1
ATOM 658 C C . LYS A 1 84 ? 36.036 12.246 -8.265 1.00 48.91 84 LYS A C 1
ATOM 660 O O . LYS A 1 84 ? 36.352 13.130 -7.467 1.00 48.91 84 LYS A O 1
ATOM 665 N N . GLY A 1 85 ? 34.769 11.858 -8.401 1.00 51.34 85 GLY A N 1
ATOM 666 C CA . GLY A 1 85 ? 33.699 12.421 -7.574 1.00 51.34 85 GLY A CA 1
ATOM 667 C C . GLY A 1 85 ? 33.029 13.690 -8.122 1.00 51.34 85 GLY A C 1
ATOM 668 O O . GLY A 1 85 ? 32.221 14.282 -7.406 1.00 51.34 85 GLY A O 1
ATOM 669 N N . GLN A 1 86 ? 33.329 14.139 -9.345 1.00 46.25 86 GLN A N 1
ATOM 670 C CA . GLN A 1 86 ? 32.785 15.384 -9.907 1.00 46.25 86 GLN A CA 1
ATOM 671 C C . GLN A 1 86 ? 31.550 15.155 -10.787 1.00 46.25 86 GLN A C 1
ATOM 673 O O . GLN A 1 86 ? 31.495 14.221 -11.584 1.00 46.25 86 GLN A O 1
ATOM 678 N N . ARG A 1 87 ? 30.553 16.042 -10.650 1.00 45.56 87 ARG A N 1
ATOM 679 C CA . ARG A 1 87 ? 29.309 16.032 -11.435 1.00 45.56 87 ARG A CA 1
ATOM 680 C C . ARG A 1 87 ? 29.593 16.445 -12.882 1.00 45.56 87 ARG A C 1
ATOM 682 O O . ARG A 1 87 ? 29.953 17.591 -13.131 1.00 45.56 87 ARG A O 1
ATOM 689 N N . VAL A 1 88 ? 29.354 15.533 -13.817 1.00 56.47 88 VAL A N 1
ATOM 690 C CA . VAL A 1 88 ? 29.412 15.766 -15.266 1.00 56.47 88 VAL A CA 1
ATOM 691 C C . VAL A 1 88 ? 27.985 15.802 -15.820 1.00 56.47 88 VAL A C 1
ATOM 693 O O . VAL A 1 88 ? 27.172 14.943 -15.476 1.00 56.47 88 VAL A O 1
ATOM 696 N N . GLU A 1 89 ? 27.669 16.787 -16.662 1.00 52.72 89 GLU A N 1
ATOM 697 C CA . GLU A 1 89 ? 26.412 16.839 -17.418 1.00 52.72 89 GLU A CA 1
ATOM 698 C C . GLU A 1 89 ? 26.537 15.941 -18.655 1.00 52.72 89 GLU A C 1
ATOM 700 O O . GLU A 1 89 ? 27.406 16.144 -19.504 1.00 52.72 89 GLU A O 1
ATOM 705 N N . ARG A 1 90 ? 25.703 14.899 -18.735 1.00 55.28 90 ARG A N 1
ATOM 706 C CA . ARG A 1 90 ? 25.719 13.936 -19.842 1.00 55.28 90 ARG A CA 1
ATOM 707 C C . ARG A 1 90 ? 24.741 14.430 -20.911 1.00 55.28 90 ARG A C 1
ATOM 709 O O . ARG A 1 90 ? 23.540 14.398 -20.682 1.00 55.28 90 ARG A O 1
ATOM 716 N N . ALA A 1 91 ? 25.253 14.910 -22.044 1.00 58.91 91 ALA A N 1
ATOM 717 C CA . ALA A 1 91 ? 24.425 15.369 -23.161 1.00 58.91 91 ALA A CA 1
ATOM 718 C C . ALA A 1 91 ? 23.639 14.211 -23.813 1.00 58.91 91 ALA A C 1
ATOM 720 O O . ALA A 1 91 ? 24.133 13.080 -23.886 1.00 58.91 91 ALA A O 1
ATOM 721 N N . ASP A 1 92 ? 22.430 14.521 -24.296 1.00 48.72 92 ASP A N 1
ATOM 722 C CA . ASP A 1 92 ? 21.488 13.600 -24.944 1.00 48.72 92 ASP A CA 1
ATOM 723 C C . ASP A 1 92 ? 22.097 12.994 -26.222 1.00 48.72 92 ASP A C 1
ATOM 725 O O . ASP A 1 92 ? 22.072 13.598 -27.293 1.00 48.72 92 ASP A O 1
ATOM 729 N N . GLY A 1 93 ? 22.699 11.807 -26.109 1.00 55.19 93 GLY A N 1
ATOM 730 C CA . GLY A 1 93 ? 23.332 11.108 -27.237 1.00 55.19 93 GLY A CA 1
ATOM 731 C C . GLY A 1 93 ? 24.550 10.247 -26.895 1.00 55.19 93 GLY A C 1
ATOM 732 O O . GLY A 1 93 ? 25.139 9.647 -27.791 1.00 55.19 93 GLY A O 1
ATOM 733 N N . TYR A 1 94 ? 24.954 10.161 -25.625 1.00 63.44 94 TYR A N 1
ATOM 734 C CA . TYR A 1 94 ? 26.035 9.261 -25.219 1.00 63.44 94 TYR A CA 1
ATOM 735 C C . TYR A 1 94 ? 25.546 7.805 -25.120 1.00 63.44 94 TYR A C 1
ATOM 737 O O . TYR A 1 94 ? 24.980 7.407 -24.099 1.00 63.44 94 TYR A O 1
ATOM 745 N N . GLU A 1 95 ? 25.796 7.001 -26.156 1.00 56.38 95 GLU A N 1
ATOM 746 C CA . GLU A 1 95 ? 25.738 5.539 -26.048 1.00 56.38 95 GLU A CA 1
ATOM 747 C C . GLU A 1 95 ? 27.009 5.026 -25.351 1.00 56.38 95 GLU A C 1
ATOM 749 O O . GLU A 1 95 ? 28.118 5.229 -25.858 1.00 56.38 95 GLU A O 1
ATOM 754 N N . PRO A 1 96 ? 26.894 4.378 -24.178 1.00 61.88 96 PRO A N 1
ATOM 755 C CA . PRO A 1 96 ? 28.050 3.789 -23.526 1.00 61.88 96 PRO A CA 1
ATOM 756 C C . PRO A 1 96 ? 28.586 2.609 -24.355 1.00 61.88 96 PRO A C 1
ATOM 758 O O . PRO A 1 96 ? 27.799 1.860 -24.941 1.00 61.88 96 PRO A O 1
ATOM 761 N N . PRO A 1 97 ? 29.916 2.411 -24.394 1.00 71.00 97 PRO A N 1
ATOM 762 C CA . PRO A 1 97 ? 30.520 1.315 -25.139 1.00 71.00 97 PRO A CA 1
ATOM 763 C C . PRO A 1 97 ? 29.988 -0.031 -24.640 1.00 71.00 97 PRO A C 1
ATOM 765 O O . PRO A 1 97 ? 29.943 -0.294 -23.436 1.00 71.00 97 PRO A O 1
ATOM 768 N N . VAL A 1 98 ? 29.576 -0.880 -25.586 1.00 61.81 98 VAL A N 1
ATOM 769 C CA . VAL A 1 98 ? 29.006 -2.200 -25.302 1.00 61.81 98 VAL A CA 1
ATOM 770 C C . VAL A 1 98 ? 30.057 -3.042 -24.582 1.00 61.81 98 VAL A C 1
ATOM 772 O O . VAL A 1 98 ? 31.133 -3.302 -25.119 1.00 61.81 98 VAL A O 1
ATOM 775 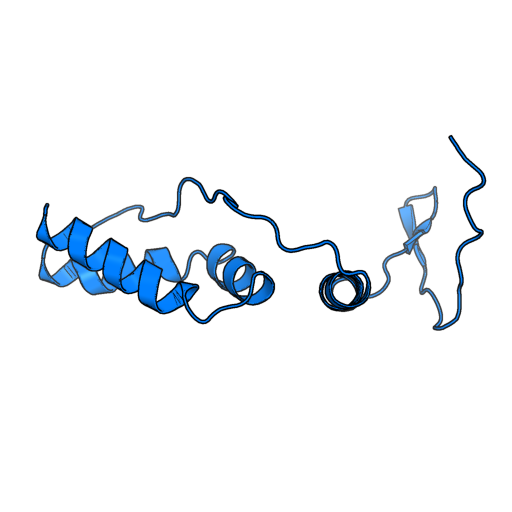N N . GLN A 1 99 ? 29.758 -3.445 -23.349 1.00 59.47 99 GLN A N 1
ATOM 776 C CA . GLN A 1 99 ? 30.682 -4.204 -22.517 1.00 59.47 99 GLN A CA 1
ATOM 777 C C . GLN A 1 99 ? 30.871 -5.605 -23.116 1.00 59.47 99 GLN A C 1
ATOM 779 O O . GLN A 1 99 ? 29.986 -6.458 -23.039 1.00 59.47 99 GLN A O 1
ATOM 784 N N . THR A 1 100 ? 32.024 -5.859 -23.734 1.00 48.56 100 THR A N 1
ATOM 785 C CA . THR A 1 100 ? 32.436 -7.211 -24.119 1.00 48.56 100 THR A CA 1
ATOM 786 C C . THR A 1 100 ? 32.808 -7.973 -22.849 1.00 48.56 100 THR A C 1
ATOM 788 O O . THR A 1 100 ? 33.921 -7.820 -22.364 1.00 48.56 100 THR A O 1
ATOM 791 N N . SER A 1 101 ? 31.835 -8.718 -22.309 1.00 50.50 101 SER A N 1
ATOM 792 C CA . SER A 1 101 ? 31.943 -9.863 -21.381 1.00 50.50 101 SER A CA 1
ATOM 793 C C . SER A 1 101 ? 33.027 -9.830 -20.288 1.00 50.50 101 SER A C 1
ATOM 795 O O . SER A 1 101 ? 34.205 -9.901 -20.616 1.00 50.50 101 SER A O 1
ATOM 797 N N . VAL A 1 102 ? 32.617 -9.900 -19.013 1.00 39.25 102 VAL A N 1
ATOM 798 C CA . VAL A 1 102 ? 32.761 -11.047 -18.075 1.00 39.25 102 VAL A CA 1
ATOM 799 C C . VAL A 1 102 ? 31.752 -10.847 -16.944 1.00 39.25 102 VAL A C 1
ATOM 801 O O . VAL A 1 102 ? 31.670 -9.710 -16.433 1.00 39.25 102 VAL A O 1
#